Protein AF-A0A7X8K4H2-F1 (afdb_monomer)

Mean predicted aligned error: 3.14 Å

Nearest PDB structures (foldseek):
  7t0r-assembly1_H  TM=4.259E-01  e=8.698E-01  Mus musculus
  7rno-assembly1_C  TM=3.889E-01  e=9.207E-01  Homo sapiens
  8d3t-assembly1_A  TM=3.774E-01  e=1.156E+00  Populus trichocarpa
  1nj9-assembly2_A  TM=4.079E-01  e=1.927E+00  Mus musculus

Secondary structure (DSSP, 8-state):
------GGG-----HHHHT-TT----EEETTS-SSEEEEEEEE--SSPPPTT-EEEEE-TTS-EEEEEEEEEEE--TTS-S-EEEEEEEEGGGTTT--EEE---

Sequence (104 aa):
NPPVLIRENCNGCGNCMFRCPGLAIFVVDESYSDTETLVKIPYEYLPLPQEGITVSALDREGKTVGKARVLKVQQTKAMDRTALIWLAVPRELGMTVRNIKVER

Solvent-accessible surface area (backbone atoms only — not comp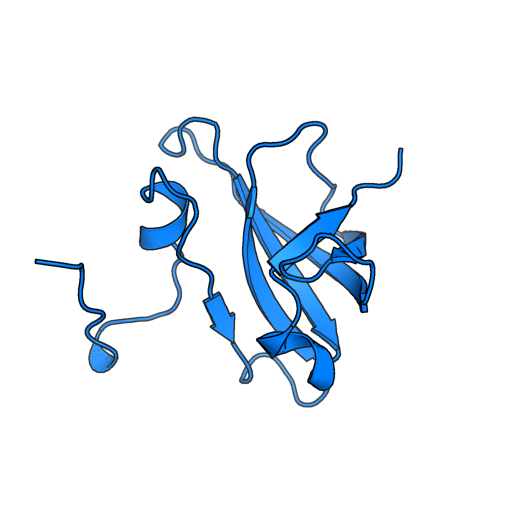arable to full-atom values): 6244 Å² total; per-residue (Å²): 135,81,91,81,85,64,67,93,79,57,82,80,84,54,71,68,22,55,70,37,92,76,57,80,45,67,48,72,37,70,83,71,41,98,61,30,11,35,35,37,35,53,44,73,70,82,78,73,75,60,65,74,40,74,34,41,21,10,28,89,87,66,49,78,77,52,62,26,36,28,70,39,72,50,72,51,94,88,34,78,73,30,30,38,40,31,28,42,25,48,48,92,41,41,90,48,56,64,46,73,46,75,82,130

Radius of gyration: 13.3 Å; Cα contacts (8 Å, |Δi|>4): 209; chains: 1; bounding box: 32×30×39 Å

pLDDT: mean 94.08, std 5.54, range [60.88, 98.62]

Foldseek 3Di:
DDDDDPPVPDPPPCPVQLPDPVQPDKDWALVPDPFWIKIKGKDQDPDDDDAQDKWFFAFPVRDGPGIWHFHDWADDPVRDSIIITITIDTSVCSVGGHDTDDDD

Structure (mmCIF, N/CA/C/O backbone):
data_AF-A0A7X8K4H2-F1
#
_entry.id   AF-A0A7X8K4H2-F1
#
loop_
_atom_site.group_PDB
_atom_site.id
_atom_site.type_symbol
_atom_site.label_atom_id
_atom_site.label_alt_id
_atom_site.label_comp_id
_atom_site.label_asym_id
_atom_site.label_entity_id
_atom_site.label_seq_id
_atom_site.pdbx_PDB_ins_code
_atom_site.Cartn_x
_atom_site.Cartn_y
_atom_site.Cartn_z
_atom_site.occupancy
_atom_site.B_iso_or_equiv
_atom_site.auth_seq_id
_atom_site.auth_comp_id
_atom_site.auth_asym_id
_atom_site.auth_atom_id
_atom_site.pdbx_PDB_model_num
ATOM 1 N N . ASN A 1 1 ? 5.470 2.366 -25.791 1.00 76.06 1 ASN A N 1
ATOM 2 C CA . ASN A 1 1 ? 5.499 0.978 -25.292 1.00 76.06 1 ASN A CA 1
ATOM 3 C C . ASN A 1 1 ? 5.276 1.015 -23.782 1.00 76.06 1 ASN A C 1
ATOM 5 O O . ASN A 1 1 ? 6.159 1.533 -23.104 1.00 76.06 1 ASN A O 1
ATOM 9 N N . PRO A 1 2 ? 4.098 0.631 -23.257 1.00 82.31 2 PRO A N 1
ATOM 10 C CA . PRO A 1 2 ? 3.856 0.619 -21.814 1.00 82.31 2 PRO A CA 1
ATOM 11 C C . PRO A 1 2 ? 4.663 -0.497 -21.121 1.00 82.31 2 PRO A C 1
ATOM 13 O O . PRO A 1 2 ? 5.016 -1.484 -21.769 1.00 82.31 2 PRO A O 1
ATOM 16 N N . PRO A 1 3 ? 4.968 -0.367 -19.818 1.00 86.69 3 PRO A N 1
ATOM 17 C CA . PRO A 1 3 ? 5.613 -1.436 -19.060 1.00 86.69 3 PRO A CA 1
ATOM 18 C C . PRO A 1 3 ? 4.718 -2.683 -18.986 1.00 86.69 3 PRO A C 1
ATOM 20 O O . PRO A 1 3 ? 3.495 -2.572 -18.894 1.00 86.69 3 PRO A O 1
ATOM 23 N N . VAL A 1 4 ? 5.334 -3.868 -18.986 1.00 90.81 4 VAL A N 1
ATOM 24 C CA . VAL A 1 4 ? 4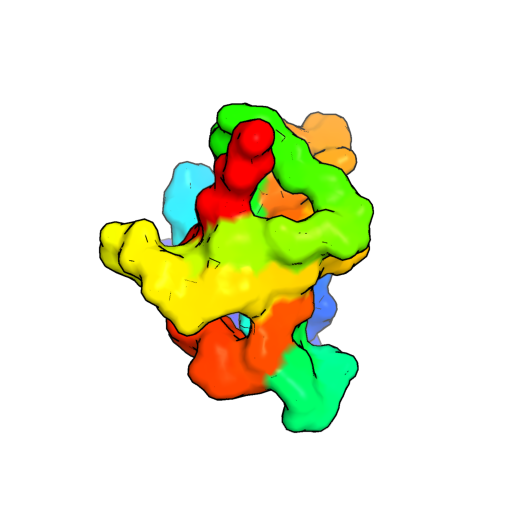.648 -5.167 -18.889 1.00 90.81 4 VAL A CA 1
ATOM 25 C C . VAL A 1 4 ? 5.168 -5.924 -17.668 1.00 90.81 4 VAL A C 1
ATOM 27 O O . VAL A 1 4 ? 6.375 -6.001 -17.448 1.00 90.81 4 VAL A O 1
ATOM 30 N N . LEU A 1 5 ? 4.256 -6.480 -16.867 1.00 91.38 5 LEU A N 1
ATOM 31 C CA . LEU A 1 5 ? 4.594 -7.309 -15.712 1.00 91.38 5 LEU A CA 1
ATOM 32 C C . LEU A 1 5 ? 4.778 -8.772 -16.137 1.00 91.38 5 LEU A C 1
ATOM 34 O O . LEU A 1 5 ? 3.832 -9.395 -16.613 1.00 91.38 5 LEU A O 1
ATOM 38 N N . ILE A 1 6 ? 5.965 -9.327 -15.890 1.00 94.38 6 ILE A N 1
ATOM 39 C CA . ILE A 1 6 ? 6.231 -10.770 -15.986 1.00 94.38 6 ILE A CA 1
ATOM 40 C C . ILE A 1 6 ? 5.843 -11.391 -14.642 1.00 94.38 6 ILE A C 1
ATOM 42 O O . ILE A 1 6 ? 6.520 -11.165 -13.635 1.00 94.38 6 ILE A O 1
ATOM 46 N N . ARG A 1 7 ? 4.710 -12.099 -14.598 1.00 91.19 7 ARG A N 1
ATOM 47 C CA . ARG A 1 7 ? 4.080 -12.537 -13.339 1.00 91.19 7 ARG A CA 1
ATOM 48 C C . ARG A 1 7 ? 4.911 -13.588 -12.616 1.00 91.19 7 ARG A C 1
ATOM 50 O O . ARG A 1 7 ? 5.005 -13.540 -11.397 1.00 91.19 7 ARG A O 1
ATOM 57 N N . GLU A 1 8 ? 5.566 -14.460 -13.368 1.00 95.25 8 GLU A N 1
ATOM 58 C CA . GLU A 1 8 ? 6.370 -15.585 -12.885 1.00 95.25 8 GLU A CA 1
ATOM 59 C C . GLU A 1 8 ? 7.574 -15.114 -12.051 1.00 95.25 8 GLU A C 1
ATOM 61 O O . GLU A 1 8 ? 8.021 -15.814 -11.149 1.00 95.25 8 GLU A O 1
ATOM 66 N N . ASN A 1 9 ? 8.058 -13.895 -12.313 1.00 93.88 9 ASN A N 1
ATOM 67 C CA . ASN A 1 9 ? 9.182 -13.284 -11.600 1.00 93.88 9 ASN A CA 1
ATOM 68 C C . ASN A 1 9 ? 8.735 -12.308 -10.499 1.00 93.88 9 ASN A C 1
ATOM 70 O O . ASN A 1 9 ? 9.567 -11.781 -9.755 1.00 93.88 9 ASN A O 1
ATOM 74 N N . CYS A 1 10 ? 7.441 -11.992 -10.418 1.00 92.94 10 CYS A N 1
ATOM 75 C CA . CYS A 1 10 ? 6.930 -11.016 -9.469 1.00 92.94 10 CYS A CA 1
ATOM 76 C C . CYS A 1 10 ? 6.719 -11.662 -8.098 1.00 92.94 10 CYS A C 1
ATOM 78 O O . CYS A 1 10 ? 5.923 -12.578 -7.947 1.00 92.94 10 CYS A O 1
ATOM 80 N N . ASN A 1 11 ? 7.373 -11.119 -7.074 1.00 92.31 11 ASN A N 1
ATOM 81 C CA . ASN A 1 11 ? 7.209 -11.536 -5.678 1.00 92.31 11 ASN A CA 1
ATOM 82 C C . ASN A 1 11 ? 6.517 -10.469 -4.809 1.00 92.31 11 ASN A C 1
ATOM 84 O O . ASN A 1 11 ? 6.592 -10.509 -3.583 1.00 92.31 11 ASN A O 1
ATOM 88 N N . GLY A 1 12 ? 5.927 -9.442 -5.428 1.00 90.56 12 GLY A N 1
ATOM 89 C CA . GLY A 1 12 ? 5.251 -8.367 -4.702 1.00 90.56 12 GLY A CA 1
ATOM 90 C C . GLY A 1 12 ? 6.172 -7.469 -3.858 1.00 90.56 12 GLY A C 1
ATOM 91 O O . GLY A 1 12 ? 5.678 -6.802 -2.947 1.00 90.56 12 GLY A O 1
ATOM 92 N N . CYS A 1 13 ? 7.485 -7.411 -4.135 1.00 89.62 13 CYS A N 1
ATOM 93 C CA . CYS A 1 13 ? 8.453 -6.606 -3.364 1.00 89.62 13 CYS A CA 1
ATOM 94 C C . CYS A 1 13 ? 8.153 -5.097 -3.316 1.00 89.62 13 CYS A C 1
ATOM 96 O O . CYS A 1 13 ? 8.567 -4.418 -2.380 1.00 89.62 13 CYS A O 1
ATOM 98 N N . GLY A 1 14 ? 7.444 -4.563 -4.317 1.00 89.62 14 GLY A N 1
ATOM 99 C CA . GLY A 1 14 ? 7.041 -3.157 -4.374 1.00 89.62 14 GLY A CA 1
ATOM 100 C C . GLY A 1 14 ? 8.058 -2.185 -4.975 1.00 89.62 14 GLY A C 1
ATOM 101 O O . GLY A 1 14 ? 7.790 -0.987 -5.023 1.00 89.62 14 GLY A O 1
ATOM 102 N N . ASN A 1 15 ? 9.180 -2.675 -5.512 1.00 89.69 15 ASN A N 1
ATOM 103 C CA . ASN A 1 15 ? 10.194 -1.827 -6.154 1.00 89.69 15 ASN A CA 1
ATOM 104 C C . ASN A 1 15 ? 9.667 -1.027 -7.355 1.00 89.69 15 ASN A C 1
ATOM 106 O O . ASN A 1 15 ? 10.143 0.071 -7.631 1.00 89.69 15 ASN A O 1
ATOM 110 N N . CYS A 1 16 ? 8.680 -1.569 -8.068 1.00 91.62 16 CYS A N 1
ATOM 111 C CA . CYS A 1 16 ? 8.019 -0.885 -9.174 1.00 91.62 16 CYS A CA 1
ATOM 112 C C . CYS A 1 16 ? 7.197 0.330 -8.717 1.00 91.62 16 CYS A C 1
ATOM 114 O O . CYS A 1 16 ? 7.090 1.296 -9.466 1.00 91.62 16 CYS A O 1
ATOM 116 N N . MET A 1 17 ? 6.648 0.305 -7.499 1.00 92.12 17 MET A N 1
ATOM 117 C CA . MET A 1 17 ? 5.718 1.327 -7.017 1.00 92.12 17 MET A CA 1
ATOM 118 C C . MET A 1 17 ? 6.435 2.638 -6.686 1.00 92.12 17 MET A C 1
ATOM 120 O O . MET A 1 17 ? 6.057 3.674 -7.216 1.00 92.12 17 MET A O 1
ATOM 124 N N . PHE A 1 18 ? 7.511 2.601 -5.889 1.00 88.06 18 PHE A N 1
ATOM 125 C CA . PHE A 1 18 ? 8.222 3.829 -5.493 1.00 88.06 18 PHE A CA 1
ATOM 126 C C . PHE A 1 18 ? 9.066 4.444 -6.622 1.00 88.06 18 PHE A C 1
ATOM 128 O O . PHE A 1 18 ? 9.517 5.575 -6.510 1.00 88.06 18 PHE A O 1
ATOM 135 N N . ARG A 1 19 ? 9.314 3.696 -7.706 1.00 88.88 19 ARG A N 1
ATOM 136 C CA . ARG A 1 19 ? 9.992 4.204 -8.910 1.00 88.88 19 ARG A CA 1
ATOM 137 C C . ARG A 1 19 ? 9.027 4.780 -9.941 1.00 88.88 19 ARG A C 1
ATOM 139 O O . ARG A 1 19 ? 9.482 5.375 -10.913 1.00 88.88 19 ARG A O 1
ATOM 146 N N . CYS A 1 20 ? 7.724 4.546 -9.793 1.00 89.31 20 CYS A N 1
ATOM 147 C CA . CYS A 1 20 ? 6.730 5.009 -10.748 1.00 89.31 20 CYS A CA 1
ATOM 148 C C . CYS A 1 20 ? 6.432 6.495 -10.496 1.00 89.31 20 CYS A C 1
ATOM 150 O O . CYS A 1 20 ? 5.782 6.799 -9.498 1.00 89.31 20 CYS A O 1
ATOM 152 N N . PRO A 1 21 ? 6.805 7.418 -11.403 1.00 86.75 21 PRO A N 1
ATOM 153 C CA . PRO A 1 21 ? 6.548 8.847 -11.201 1.00 86.75 21 PRO A CA 1
ATOM 154 C C . PRO A 1 21 ? 5.052 9.195 -11.211 1.00 86.75 21 PRO A C 1
ATOM 156 O O . PRO A 1 21 ? 4.661 10.257 -10.751 1.00 86.75 21 PRO A O 1
ATOM 159 N N . GLY A 1 22 ? 4.208 8.315 -11.761 1.00 89.38 22 GLY A N 1
ATOM 160 C CA . GLY A 1 22 ? 2.758 8.503 -11.819 1.00 89.38 22 GLY A CA 1
ATOM 161 C C . GLY A 1 22 ? 1.982 7.783 -10.719 1.00 89.38 22 GLY A C 1
ATOM 162 O O . GLY A 1 22 ? 0.758 7.756 -10.800 1.00 89.38 22 GLY A O 1
ATOM 163 N N . LEU A 1 23 ? 2.660 7.132 -9.760 1.00 91.00 23 LEU A N 1
ATOM 164 C CA . LEU A 1 23 ? 2.026 6.366 -8.673 1.00 91.00 23 LEU A CA 1
ATOM 165 C C . LEU A 1 23 ? 0.982 5.339 -9.175 1.00 91.00 23 LEU A C 1
ATOM 167 O O . LEU A 1 23 ? 0.022 4.998 -8.491 1.00 91.00 23 LEU A O 1
ATOM 171 N N . ALA A 1 24 ? 1.162 4.846 -10.404 1.00 90.00 24 ALA A N 1
ATOM 172 C CA . ALA A 1 24 ? 0.143 4.097 -11.142 1.00 90.00 24 ALA A CA 1
ATOM 173 C C . ALA A 1 24 ? 0.081 2.605 -10.774 1.00 90.00 24 ALA A C 1
ATOM 175 O O . ALA A 1 24 ? -0.818 1.892 -11.220 1.00 90.00 24 ALA A O 1
ATOM 176 N N . ILE A 1 25 ? 1.054 2.124 -9.999 1.00 92.69 25 ILE A N 1
ATOM 177 C CA . ILE A 1 25 ? 1.228 0.715 -9.651 1.00 92.69 25 ILE A CA 1
ATOM 178 C C . ILE A 1 25 ? 0.957 0.551 -8.157 1.00 92.69 25 ILE A C 1
ATOM 180 O O . ILE A 1 25 ? 1.517 1.277 -7.341 1.00 92.69 25 ILE A O 1
ATOM 184 N N . PHE A 1 26 ? 0.138 -0.434 -7.814 1.00 94.62 26 PHE A N 1
ATOM 185 C CA . PHE A 1 26 ? -0.143 -0.881 -6.452 1.00 94.62 26 PHE A CA 1
ATOM 186 C C . PHE A 1 26 ? -0.158 -2.414 -6.437 1.00 94.62 26 PHE A C 1
ATOM 188 O O . PHE A 1 26 ? -0.309 -3.052 -7.482 1.00 94.62 26 PHE A O 1
ATOM 195 N N . VAL A 1 27 ? 0.020 -3.012 -5.262 1.00 96.12 27 VAL A N 1
ATOM 196 C CA . VAL A 1 27 ? -0.056 -4.470 -5.083 1.00 96.12 27 VAL A CA 1
ATOM 197 C C . VAL A 1 27 ? -1.335 -4.807 -4.337 1.00 96.12 27 VAL A C 1
ATOM 199 O O . VAL A 1 27 ? -1.632 -4.171 -3.330 1.00 96.12 27 VAL A O 1
ATOM 202 N N . VAL A 1 28 ? -2.048 -5.819 -4.825 1.00 96.75 28 VAL A N 1
ATOM 203 C CA . VAL A 1 28 ? -3.157 -6.477 -4.134 1.00 96.75 28 VAL A CA 1
ATOM 204 C C . VAL A 1 28 ? -2.750 -7.931 -3.950 1.00 96.75 28 VAL A C 1
ATOM 206 O O . VAL A 1 28 ? -2.481 -8.624 -4.929 1.00 96.75 28 VAL A O 1
ATOM 209 N N . ASP A 1 29 ? -2.639 -8.356 -2.702 1.00 96.19 29 ASP A N 1
ATOM 210 C CA . ASP A 1 29 ? -2.272 -9.712 -2.319 1.00 96.19 29 ASP A CA 1
ATOM 211 C C . ASP A 1 29 ? -3.415 -10.327 -1.504 1.00 96.19 29 ASP A C 1
ATOM 213 O O . ASP A 1 29 ? -3.566 -10.092 -0.302 1.00 96.19 29 ASP A O 1
ATOM 217 N N . GLU A 1 30 ? -4.251 -11.088 -2.210 1.00 95.81 30 GLU A N 1
ATOM 218 C CA . GLU A 1 30 ? -5.409 -11.803 -1.663 1.00 95.81 30 GLU A CA 1
ATOM 219 C C . GLU A 1 30 ? -5.021 -13.110 -0.951 1.00 95.81 30 GLU A C 1
ATOM 221 O O . GLU A 1 30 ? -5.897 -13.775 -0.402 1.00 95.81 30 GLU A O 1
ATOM 226 N N . SER A 1 31 ? -3.734 -13.489 -0.962 1.00 95.25 31 SER A N 1
ATOM 227 C CA . SER A 1 31 ? -3.223 -14.654 -0.225 1.00 95.25 31 SER A CA 1
ATOM 228 C C . SER A 1 31 ? -2.842 -14.329 1.222 1.00 95.25 31 SER A C 1
ATOM 230 O O . SER A 1 31 ? -2.489 -15.227 1.982 1.00 95.25 31 SER A O 1
ATOM 232 N N . TYR A 1 32 ? -2.924 -13.051 1.609 1.00 96.56 32 TYR A N 1
ATOM 233 C CA . TYR A 1 32 ? -2.547 -12.569 2.935 1.00 96.56 32 TYR A CA 1
ATOM 234 C C . TYR A 1 32 ? -3.324 -13.250 4.073 1.00 96.56 32 TYR A C 1
ATOM 236 O O . TYR A 1 32 ? -2.712 -13.668 5.056 1.00 96.56 32 TYR A O 1
ATOM 244 N N . SER A 1 33 ? -4.652 -13.367 3.952 1.00 97.50 33 SER A N 1
ATOM 245 C CA . SER A 1 33 ? -5.496 -14.160 4.853 1.00 97.50 33 SER A CA 1
ATOM 246 C C . SER A 1 33 ? -6.878 -14.434 4.240 1.00 97.50 33 SER A C 1
ATOM 248 O O . SER A 1 33 ? -7.231 -13.901 3.187 1.00 97.50 33 SER A O 1
ATOM 250 N N . ASP A 1 34 ? -7.691 -15.246 4.921 1.00 97.44 34 ASP A N 1
ATOM 251 C CA . ASP A 1 34 ? -9.063 -15.554 4.490 1.00 97.44 34 ASP A CA 1
ATOM 252 C C . ASP A 1 34 ? -10.026 -14.360 4.614 1.00 97.44 34 ASP A C 1
ATOM 254 O O . ASP A 1 34 ? -11.066 -14.328 3.953 1.00 97.44 34 ASP A O 1
ATOM 258 N N . THR A 1 35 ? -9.703 -13.377 5.461 1.00 97.94 35 THR A N 1
ATOM 259 C CA . THR A 1 35 ? -10.597 -12.258 5.815 1.00 97.94 35 THR A CA 1
ATOM 260 C C . THR A 1 35 ? -10.061 -10.889 5.409 1.00 97.94 35 THR A C 1
ATOM 262 O O . THR A 1 35 ? -10.842 -9.947 5.264 1.00 97.94 35 THR A O 1
ATOM 265 N N . GLU A 1 36 ? -8.754 -10.764 5.191 1.00 98.38 36 GLU A N 1
ATOM 266 C CA . GLU A 1 36 ? -8.089 -9.512 4.847 1.00 98.38 36 GLU A CA 1
ATOM 267 C C . GLU 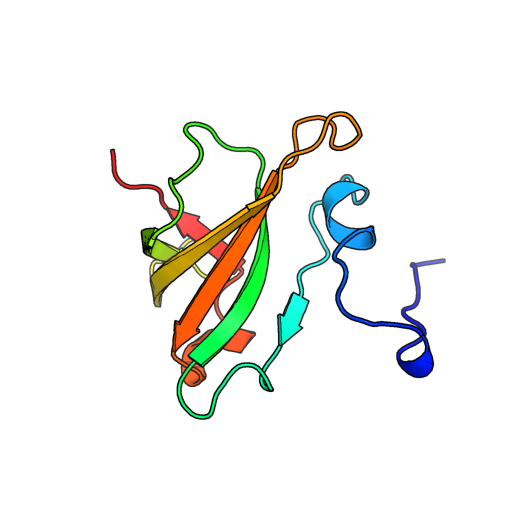A 1 36 ? -7.274 -9.662 3.557 1.00 98.38 36 GLU A C 1
ATOM 269 O O . GLU A 1 36 ? -6.674 -10.694 3.268 1.00 98.38 36 GLU A O 1
ATOM 274 N N . THR A 1 37 ? -7.207 -8.588 2.781 1.00 98.44 37 THR A N 1
ATOM 275 C CA . THR A 1 37 ? -6.304 -8.452 1.637 1.00 98.44 37 THR A CA 1
ATOM 276 C C . THR A 1 37 ? -5.192 -7.479 1.984 1.00 98.44 37 THR A C 1
ATOM 278 O O . THR A 1 37 ? -5.436 -6.418 2.565 1.00 98.44 37 THR A O 1
ATOM 281 N N . LEU A 1 38 ? -3.963 -7.821 1.603 1.00 98.25 38 LEU A N 1
ATOM 282 C CA . LEU A 1 38 ? -2.835 -6.909 1.709 1.00 98.25 38 LEU A CA 1
ATOM 283 C C . LEU A 1 38 ? -2.824 -5.987 0.489 1.00 98.25 38 LEU A C 1
ATOM 285 O O . LEU A 1 38 ? -2.635 -6.428 -0.643 1.00 98.25 38 LEU A O 1
ATOM 289 N N . VAL A 1 39 ? -2.979 -4.689 0.725 1.00 98.25 39 VAL A N 1
ATOM 290 C CA . VAL A 1 39 ? -2.877 -3.656 -0.307 1.00 98.25 39 VAL A CA 1
ATOM 291 C C . VAL A 1 39 ? -1.644 -2.804 -0.037 1.00 98.25 39 VAL A C 1
ATOM 293 O O . VAL A 1 39 ? -1.470 -2.280 1.061 1.00 98.25 39 VAL A O 1
ATOM 296 N N . LYS A 1 40 ? -0.770 -2.651 -1.033 1.00 97.62 40 LYS A N 1
ATOM 297 C CA . LYS A 1 40 ? 0.399 -1.765 -0.946 1.00 97.62 40 LYS A CA 1
ATOM 298 C C . LYS A 1 40 ? 0.214 -0.605 -1.904 1.00 97.62 40 LYS A C 1
ATOM 300 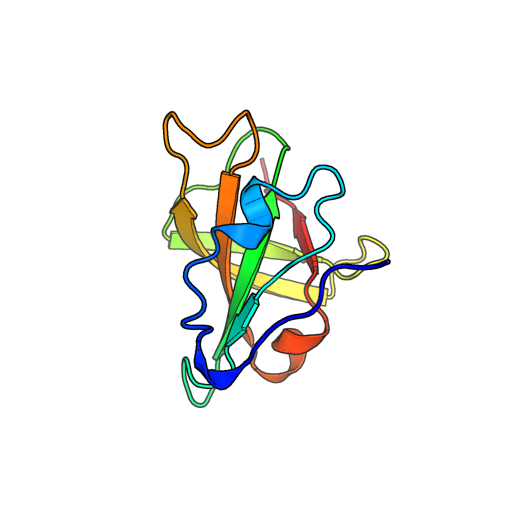O O . LYS A 1 40 ? 0.059 -0.836 -3.104 1.00 97.62 40 LYS A O 1
ATOM 305 N N . ILE A 1 41 ? 0.258 0.614 -1.380 1.00 96.94 41 ILE A N 1
ATOM 306 C CA . ILE A 1 41 ? 0.091 1.836 -2.170 1.00 96.94 41 ILE A CA 1
ATOM 307 C C . ILE A 1 41 ? 1.317 2.745 -2.052 1.00 96.94 41 ILE A C 1
ATOM 309 O O . ILE A 1 41 ? 1.891 2.854 -0.963 1.00 96.94 41 ILE A O 1
ATOM 313 N N . PRO A 1 42 ? 1.727 3.411 -3.143 1.00 95.75 42 PRO A N 1
ATOM 314 C CA . PRO A 1 42 ? 2.629 4.548 -3.059 1.00 95.75 42 PRO A CA 1
ATOM 315 C C . PRO A 1 42 ? 1.921 5.759 -2.436 1.00 95.75 42 PRO A C 1
ATOM 317 O O . PRO A 1 42 ? 0.733 5.981 -2.665 1.00 95.75 42 PRO A O 1
ATOM 320 N N . TYR A 1 43 ? 2.641 6.526 -1.617 1.00 94.94 43 TYR A N 1
ATOM 321 C CA . TYR A 1 43 ? 2.076 7.617 -0.827 1.00 94.94 43 TYR A CA 1
ATOM 322 C C . TYR A 1 43 ? 3.079 8.762 -0.653 1.00 94.94 43 TYR A C 1
ATOM 324 O O . TYR A 1 43 ? 4.201 8.548 -0.194 1.00 94.94 43 TYR A O 1
ATOM 332 N N . GLU A 1 4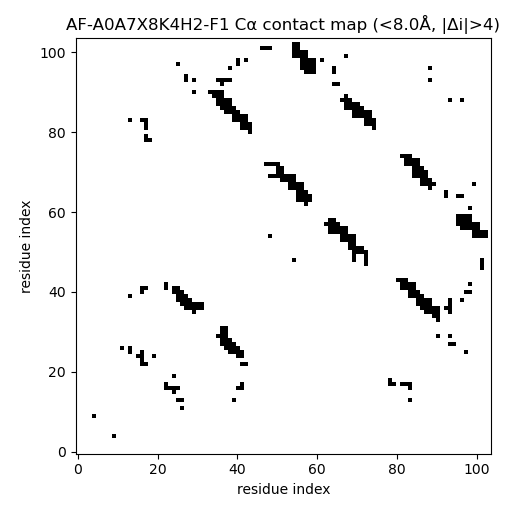4 ? 2.656 9.979 -1.004 1.00 94.06 44 GLU A N 1
ATOM 333 C CA . GLU A 1 44 ? 3.507 11.185 -1.035 1.00 94.06 44 GLU A CA 1
ATOM 334 C C . GLU A 1 44 ? 2.985 12.329 -0.146 1.00 94.06 44 GLU A C 1
ATOM 336 O O . GLU A 1 44 ? 3.493 13.448 -0.199 1.00 94.06 44 GLU A O 1
ATOM 341 N N . TYR A 1 45 ? 1.969 12.076 0.687 1.00 92.81 45 TYR A N 1
ATOM 342 C CA . TYR A 1 45 ? 1.411 13.084 1.593 1.00 92.81 45 TYR A CA 1
ATOM 343 C C . TYR A 1 45 ? 2.028 13.012 2.995 1.00 92.81 45 TYR A C 1
ATOM 345 O O . TYR A 1 45 ? 2.489 11.963 3.443 1.00 92.81 45 TYR A O 1
ATOM 353 N N . LEU A 1 46 ? 1.984 14.138 3.713 1.00 92.62 46 LEU A N 1
ATOM 354 C CA . LEU A 1 46 ? 2.388 14.244 5.115 1.00 92.62 46 LEU A CA 1
ATOM 355 C C . LEU A 1 46 ? 1.201 14.676 6.002 1.00 92.62 46 LEU A C 1
ATOM 357 O O . LEU A 1 46 ? 0.352 15.442 5.538 1.00 92.62 46 LEU A O 1
ATOM 361 N N . PRO A 1 47 ? 1.151 14.249 7.281 1.00 93.44 47 PRO A N 1
ATOM 362 C CA . PRO A 1 47 ? 2.074 13.310 7.927 1.00 93.44 47 PRO A CA 1
ATOM 363 C C . PRO A 1 47 ? 1.910 11.876 7.399 1.00 93.44 47 PRO A C 1
ATOM 365 O O . PRO A 1 47 ? 0.850 11.504 6.893 1.00 93.44 47 PRO A O 1
ATOM 368 N N . LEU A 1 48 ? 2.968 11.068 7.524 1.00 95.44 48 LEU A N 1
ATOM 369 C CA . LEU A 1 48 ? 2.855 9.626 7.311 1.00 95.44 48 LEU A CA 1
ATOM 370 C C . LEU A 1 48 ? 2.063 9.003 8.470 1.00 95.44 48 LEU A C 1
ATOM 372 O O . LEU A 1 48 ? 2.217 9.449 9.612 1.00 95.44 48 LEU A O 1
ATOM 376 N N . PRO A 1 49 ? 1.233 7.978 8.210 1.00 96.38 49 PRO A N 1
ATOM 377 C CA . PRO A 1 49 ? 0.613 7.227 9.290 1.00 96.38 49 PRO A CA 1
ATOM 378 C C . PRO A 1 49 ? 1.676 6.488 10.112 1.00 96.38 49 PRO A C 1
ATOM 380 O O . PRO A 1 49 ? 2.801 6.283 9.662 1.00 96.38 49 PRO A O 1
ATOM 383 N N . GLN A 1 50 ? 1.308 6.051 11.310 1.00 95.75 50 GLN A N 1
ATOM 384 C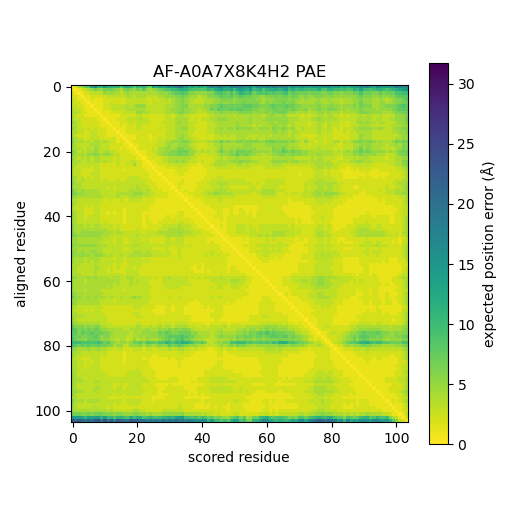 CA . GLN A 1 50 ? 2.136 5.159 12.120 1.00 95.75 50 GLN A CA 1
ATOM 385 C C . GLN A 1 50 ? 1.746 3.701 11.871 1.00 95.75 50 GLN A C 1
ATOM 387 O O . GLN A 1 50 ? 0.597 3.396 11.556 1.00 95.75 50 GLN A O 1
ATOM 392 N N . GLU A 1 51 ? 2.695 2.781 12.012 1.00 97.75 51 GLU A N 1
ATOM 393 C CA . GLU A 1 51 ? 2.389 1.351 11.960 1.00 97.75 51 GLU A CA 1
ATOM 394 C C . GLU A 1 51 ? 1.454 0.958 13.115 1.00 97.75 51 GLU A C 1
ATOM 396 O O . GLU A 1 51 ? 1.548 1.482 14.222 1.00 97.75 51 GLU A O 1
ATOM 401 N N . GLY A 1 52 ? 0.517 0.051 12.845 1.00 97.12 52 GLY A N 1
ATOM 402 C CA . GLY A 1 52 ? -0.485 -0.424 13.799 1.00 97.12 52 GLY A CA 1
ATOM 403 C C . GLY A 1 52 ? -1.761 0.419 13.877 1.00 97.12 52 GLY A C 1
ATOM 404 O O . GLY A 1 52 ? -2.769 -0.081 14.378 1.00 97.12 52 GLY A O 1
ATOM 405 N N . ILE A 1 53 ? -1.777 1.651 13.357 1.00 96.50 53 ILE A N 1
ATOM 406 C CA . ILE A 1 53 ? -2.981 2.493 13.419 1.00 96.50 53 ILE A CA 1
ATOM 407 C C . ILE A 1 53 ? -4.006 2.094 12.356 1.00 96.50 53 ILE A C 1
ATOM 409 O O . ILE A 1 53 ? -3.678 1.533 11.308 1.00 96.50 53 ILE A O 1
ATOM 413 N N . THR A 1 54 ? -5.265 2.439 12.613 1.00 97.44 54 THR A N 1
ATOM 414 C CA . THR A 1 54 ? -6.347 2.304 11.635 1.00 97.44 54 THR A CA 1
ATOM 415 C C . THR A 1 54 ? -6.619 3.651 10.977 1.00 97.44 54 THR A C 1
ATOM 417 O O . THR A 1 54 ? -6.830 4.648 11.661 1.00 97.44 54 THR A O 1
ATOM 420 N N . VAL A 1 55 ? -6.638 3.676 9.647 1.00 97.69 55 VAL A N 1
ATOM 421 C CA . VAL A 1 55 ? -6.924 4.861 8.829 1.00 97.69 55 VAL A CA 1
ATOM 422 C C . VAL A 1 55 ? -8.198 4.664 8.015 1.00 97.69 55 VAL A C 1
ATOM 424 O O . VAL A 1 55 ? -8.692 3.545 7.844 1.00 97.69 55 VAL A O 1
ATOM 427 N N . SER A 1 56 ? -8.747 5.760 7.498 1.00 98.06 56 SER A N 1
ATOM 428 C CA . SER A 1 56 ? -9.868 5.696 6.562 1.00 98.06 56 SER A CA 1
ATOM 429 C C . SER A 1 56 ? -9.357 5.289 5.174 1.00 98.06 56 SER A C 1
ATOM 431 O O . SER A 1 56 ? -8.443 5.917 4.640 1.00 98.06 56 SER A O 1
ATOM 433 N N . ALA A 1 57 ? -9.929 4.229 4.605 1.00 98.06 57 ALA A N 1
ATOM 434 C CA . ALA A 1 57 ? -9.571 3.700 3.293 1.00 98.06 57 ALA A CA 1
ATOM 435 C C . ALA A 1 57 ? -10.401 4.384 2.203 1.00 98.06 57 ALA A C 1
ATOM 437 O O . ALA A 1 57 ? -11.617 4.530 2.358 1.00 98.06 57 ALA A O 1
ATOM 438 N N . LEU A 1 58 ? -9.750 4.792 1.115 1.00 98.25 58 LEU A N 1
ATOM 439 C CA . LEU A 1 58 ? -10.361 5.554 0.030 1.00 98.25 58 LEU A CA 1
ATOM 440 C C . LEU A 1 58 ? -10.317 4.785 -1.294 1.00 98.25 58 LEU A C 1
ATOM 442 O O . LEU A 1 58 ? -9.353 4.061 -1.567 1.00 98.25 58 LEU A O 1
ATOM 446 N N . ASP A 1 59 ? -11.331 4.981 -2.131 1.00 97.69 59 ASP A N 1
ATOM 447 C CA . ASP A 1 59 ? -11.344 4.511 -3.519 1.00 97.69 59 ASP A CA 1
ATOM 448 C C . ASP A 1 59 ? -10.595 5.460 -4.480 1.00 97.69 59 ASP A C 1
ATOM 450 O O . ASP A 1 59 ? -9.871 6.371 -4.070 1.00 97.69 59 ASP A O 1
ATOM 454 N N . ARG A 1 60 ? -10.750 5.224 -5.790 1.00 94.88 60 ARG A N 1
ATOM 455 C CA . ARG A 1 60 ? -10.134 6.024 -6.865 1.00 94.88 60 ARG A CA 1
ATOM 456 C C . ARG A 1 60 ? -10.667 7.453 -6.950 1.00 94.88 60 ARG A C 1
ATOM 458 O O . ARG A 1 60 ? -9.966 8.309 -7.478 1.00 94.88 60 ARG A O 1
ATOM 465 N N . GLU A 1 61 ? -11.882 7.695 -6.470 1.00 96.81 61 GLU A N 1
ATOM 466 C CA . GLU A 1 61 ? -12.524 9.012 -6.457 1.00 96.81 61 GLU A CA 1
ATOM 467 C C . GLU A 1 61 ? -12.208 9.776 -5.160 1.00 96.81 61 GLU A C 1
ATOM 469 O O . GLU A 1 61 ? -12.564 10.943 -5.014 1.00 96.81 61 GLU A O 1
ATOM 474 N N . GLY A 1 62 ? -11.510 9.133 -4.215 1.00 95.88 62 GLY A N 1
ATOM 475 C CA . GLY A 1 62 ? -11.191 9.695 -2.907 1.00 95.88 62 GLY A CA 1
ATOM 476 C C . GLY A 1 62 ? -12.329 9.562 -1.895 1.00 95.88 62 GLY A C 1
ATOM 477 O O . GLY A 1 62 ? -12.267 10.177 -0.827 1.00 95.88 62 GLY A O 1
ATOM 478 N N . LYS A 1 63 ? -13.363 8.765 -2.188 1.00 98.12 63 LYS A N 1
ATOM 479 C CA . LYS A 1 63 ? -14.469 8.515 -1.262 1.00 98.12 63 LYS A CA 1
ATOM 480 C C . LYS A 1 63 ? -14.065 7.463 -0.236 1.00 98.12 63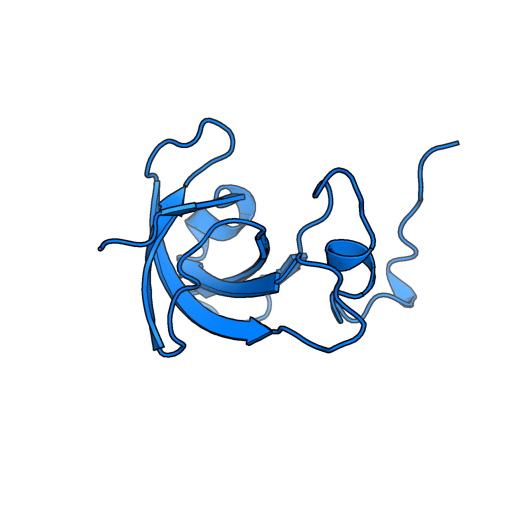 LYS A C 1
ATOM 482 O O . LYS A 1 63 ? -13.433 6.461 -0.565 1.00 98.12 63 LYS A O 1
ATOM 487 N N . THR A 1 64 ? -14.460 7.674 1.017 1.00 98.19 64 THR A N 1
ATOM 488 C CA . THR A 1 64 ? -14.258 6.684 2.078 1.00 98.19 64 THR A CA 1
ATOM 489 C C . THR A 1 64 ? -15.095 5.438 1.807 1.00 98.19 64 THR A C 1
ATOM 491 O O . THR A 1 64 ? -16.322 5.516 1.749 1.00 98.19 64 THR A O 1
ATOM 494 N N . VAL A 1 65 ? -14.426 4.293 1.690 1.00 98.19 65 VAL A N 1
ATOM 495 C CA . VAL A 1 65 ? -15.047 2.979 1.446 1.00 98.19 65 VAL A CA 1
ATOM 496 C C . VAL A 1 65 ? -14.934 2.028 2.633 1.00 98.19 65 VAL A C 1
ATOM 498 O O . VAL A 1 65 ? -15.594 0.997 2.658 1.00 98.19 65 VAL A O 1
ATOM 501 N N . GLY A 1 66 ? -14.127 2.370 3.638 1.00 97.56 66 GLY A N 1
ATOM 502 C CA . GLY A 1 66 ? -13.985 1.559 4.839 1.00 97.56 66 GLY A CA 1
ATOM 503 C C . GLY A 1 66 ? -12.820 1.998 5.714 1.00 97.56 66 GLY A C 1
ATOM 504 O O . GLY A 1 66 ? -12.368 3.145 5.663 1.00 97.56 66 GLY A O 1
ATOM 505 N N . LYS A 1 67 ? -12.329 1.062 6.523 1.00 97.88 67 LYS A N 1
ATOM 506 C CA . LYS A 1 67 ? -11.150 1.229 7.374 1.00 97.88 67 LYS A CA 1
ATOM 507 C C . LYS A 1 67 ? -10.036 0.292 6.906 1.00 97.88 67 LYS A C 1
ATOM 509 O O . LYS A 1 67 ? -10.310 -0.784 6.381 1.00 97.88 67 LYS A O 1
ATOM 514 N N . ALA A 1 68 ? -8.792 0.718 7.090 1.00 98.06 68 A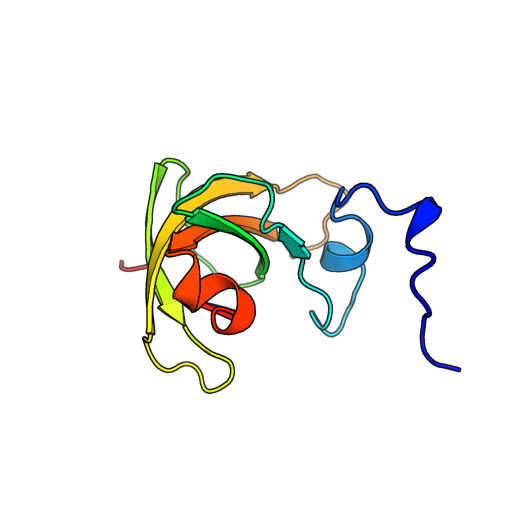LA A N 1
ATOM 515 C CA . ALA A 1 68 ? -7.598 -0.055 6.769 1.00 98.06 68 ALA A CA 1
ATOM 516 C C . ALA A 1 68 ? -6.600 0.020 7.923 1.00 98.06 68 ALA A C 1
ATOM 518 O O . ALA A 1 68 ? -6.366 1.102 8.467 1.00 98.06 68 ALA A O 1
ATOM 519 N N . ARG A 1 69 ? -5.984 -1.108 8.277 1.00 98.38 69 ARG A N 1
ATOM 520 C CA . ARG A 1 69 ? -4.933 -1.163 9.296 1.00 98.38 69 ARG A CA 1
ATOM 521 C C . ARG A 1 69 ? -3.571 -1.025 8.634 1.00 98.38 69 ARG A C 1
ATOM 523 O O . ARG A 1 69 ? -3.240 -1.778 7.720 1.00 98.38 69 ARG A O 1
ATOM 530 N N . VAL A 1 70 ? -2.775 -0.071 9.102 1.00 98.50 70 VAL A N 1
ATOM 531 C CA . VAL A 1 70 ? -1.422 0.164 8.594 1.00 98.50 70 VAL A CA 1
ATOM 532 C C . VAL A 1 70 ? -0.500 -0.905 9.162 1.00 98.50 70 VAL A C 1
ATOM 534 O O . VAL A 1 70 ? -0.236 -0.941 10.358 1.00 98.50 70 VAL A O 1
ATOM 537 N N . LEU A 1 71 ? -0.020 -1.797 8.303 1.00 98.38 71 LEU A N 1
ATOM 538 C CA . LEU A 1 71 ? 0.891 -2.875 8.684 1.00 98.38 71 LEU A CA 1
ATOM 539 C C . LEU A 1 71 ? 2.345 -2.422 8.682 1.00 98.38 71 LEU A C 1
ATOM 541 O O . LEU A 1 71 ? 3.130 -2.879 9.502 1.00 98.38 71 LEU A O 1
ATOM 545 N N . LYS A 1 72 ? 2.702 -1.578 7.711 1.00 97.50 72 LYS A N 1
ATOM 546 C CA . LYS A 1 72 ? 4.074 -1.130 7.498 1.00 97.50 72 LYS A CA 1
ATOM 547 C C . LYS A 1 72 ? 4.108 0.200 6.766 1.00 97.50 72 LYS A C 1
ATOM 549 O O . LYS A 1 72 ? 3.366 0.393 5.798 1.00 97.50 72 LYS A O 1
ATOM 554 N N . VAL A 1 73 ? 5.026 1.068 7.172 1.00 96.81 73 VAL A N 1
ATOM 555 C CA . VAL A 1 73 ? 5.377 2.292 6.448 1.00 96.81 73 VAL A CA 1
ATOM 556 C C . VAL A 1 73 ? 6.803 2.142 5.948 1.00 96.81 73 VAL A C 1
ATOM 558 O O . VAL A 1 73 ? 7.780 2.327 6.667 1.00 96.81 73 VAL A O 1
ATOM 561 N N . GLN A 1 74 ? 6.934 1.743 4.687 1.00 95.12 74 GLN A N 1
ATOM 562 C CA . GLN A 1 74 ? 8.234 1.504 4.081 1.00 95.12 74 GLN A CA 1
ATOM 563 C C . GLN A 1 74 ? 8.758 2.788 3.439 1.00 95.12 74 GLN A C 1
ATOM 565 O O . GLN A 1 74 ? 8.245 3.242 2.416 1.00 95.12 74 GLN A O 1
ATOM 570 N N . GLN A 1 75 ? 9.832 3.318 4.017 1.00 92.31 75 GLN A N 1
ATOM 571 C CA . GLN A 1 75 ? 10.575 4.457 3.496 1.00 92.31 75 GLN A CA 1
ATOM 572 C C . GLN A 1 75 ? 12.074 4.179 3.637 1.00 92.31 75 GLN A C 1
ATOM 574 O O . GLN A 1 75 ? 12.556 3.814 4.707 1.00 92.31 75 GLN A O 1
ATOM 579 N N . THR A 1 76 ? 12.823 4.308 2.544 1.00 90.44 76 THR A N 1
ATOM 580 C CA . THR A 1 76 ? 14.280 4.099 2.519 1.00 90.44 76 THR A CA 1
ATOM 581 C C . THR A 1 76 ? 14.961 5.285 1.848 1.00 90.44 76 THR A C 1
ATOM 583 O O . THR A 1 76 ? 14.308 6.063 1.162 1.00 90.44 76 THR A O 1
ATOM 586 N N . LYS A 1 77 ? 16.288 5.408 1.978 1.00 87.31 77 LYS A N 1
ATOM 587 C CA . LYS A 1 77 ? 17.052 6.494 1.332 1.00 87.31 77 LYS A CA 1
ATOM 588 C C . LYS A 1 77 ? 16.936 6.508 -0.198 1.00 87.31 77 LYS A C 1
ATOM 590 O O . LYS A 1 77 ? 17.109 7.555 -0.802 1.00 87.31 77 LYS A O 1
ATOM 595 N N . ALA A 1 78 ? 16.669 5.356 -0.818 1.00 86.62 78 ALA A N 1
ATOM 596 C CA . ALA A 1 78 ? 16.491 5.241 -2.266 1.00 86.62 78 ALA A CA 1
ATOM 597 C C . ALA A 1 78 ? 15.082 5.643 -2.738 1.00 86.62 78 ALA A C 1
ATOM 599 O O . ALA A 1 78 ? 14.842 5.720 -3.941 1.00 86.62 78 ALA A O 1
ATOM 600 N N . MET A 1 79 ? 14.148 5.841 -1.805 1.00 87.94 79 MET A N 1
ATOM 601 C CA . MET A 1 79 ? 12.769 6.219 -2.084 1.00 87.94 79 MET A CA 1
ATOM 602 C C . MET A 1 79 ? 12.677 7.741 -1.994 1.00 87.94 79 MET A C 1
ATOM 604 O O . MET A 1 79 ? 12.639 8.310 -0.902 1.00 87.94 79 MET A O 1
ATOM 608 N N . ASP A 1 80 ? 12.712 8.395 -3.153 1.00 82.88 80 ASP A N 1
ATOM 609 C CA . ASP A 1 80 ? 12.663 9.852 -3.254 1.00 82.88 80 ASP A CA 1
ATOM 610 C C . ASP A 1 80 ? 11.246 10.351 -2.965 1.00 82.88 80 ASP A C 1
ATOM 612 O O . ASP A 1 80 ? 10.394 10.363 -3.842 1.00 82.88 80 ASP A O 1
ATOM 616 N N . ARG A 1 81 ? 10.983 10.708 -1.702 1.00 87.44 81 ARG A N 1
ATOM 617 C CA . ARG A 1 81 ? 9.720 11.306 -1.217 1.00 87.44 81 ARG A CA 1
ATOM 618 C C . ARG A 1 81 ? 8.451 10.453 -1.391 1.00 87.44 81 ARG A C 1
ATOM 620 O O . ARG A 1 81 ? 7.415 10.834 -0.858 1.00 87.44 81 ARG A O 1
ATOM 627 N N . THR A 1 82 ? 8.542 9.272 -1.998 1.00 93.19 82 THR A N 1
ATOM 628 C CA . THR A 1 82 ? 7.447 8.299 -2.106 1.00 93.19 82 THR A CA 1
ATOM 629 C C . THR A 1 82 ? 7.592 7.180 -1.074 1.00 93.19 82 THR A C 1
ATOM 631 O O . THR A 1 82 ? 8.430 6.286 -1.215 1.00 93.19 82 THR A O 1
ATOM 634 N N . ALA A 1 83 ? 6.758 7.185 -0.034 1.00 95.19 83 ALA A N 1
ATOM 635 C CA . ALA A 1 83 ? 6.645 6.050 0.881 1.00 95.19 83 ALA A CA 1
ATOM 636 C C . ALA A 1 83 ? 5.771 4.946 0.264 1.00 95.19 83 ALA A C 1
ATOM 638 O O . ALA A 1 83 ? 4.943 5.207 -0.609 1.00 95.19 83 ALA A O 1
ATOM 639 N N . LEU A 1 84 ? 5.922 3.707 0.738 1.00 96.44 84 LEU A N 1
ATOM 640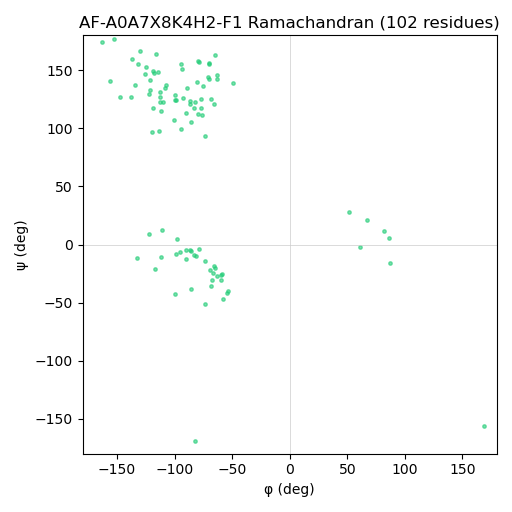 C CA . LEU A 1 84 ? 4.953 2.641 0.477 1.00 96.44 84 LEU A CA 1
ATOM 641 C C . LEU A 1 84 ? 4.210 2.304 1.762 1.00 96.44 84 LEU A C 1
ATOM 643 O O . LEU A 1 84 ? 4.828 1.911 2.754 1.00 96.44 84 LEU A O 1
ATOM 647 N N . ILE A 1 85 ? 2.887 2.409 1.723 1.00 97.56 85 ILE A N 1
ATOM 648 C CA . ILE A 1 85 ? 2.023 2.052 2.845 1.00 97.56 85 ILE A CA 1
ATOM 649 C C . ILE A 1 85 ? 1.453 0.667 2.589 1.00 97.56 85 ILE A C 1
ATOM 651 O O . ILE A 1 85 ? 0.850 0.421 1.544 1.00 97.56 85 ILE A O 1
ATOM 655 N N . TRP A 1 86 ? 1.667 -0.239 3.537 1.00 98.12 86 TRP A N 1
ATOM 656 C CA . TRP A 1 86 ? 1.120 -1.588 3.515 1.00 98.12 86 TRP A CA 1
ATOM 657 C C . TRP A 1 86 ? -0.122 -1.606 4.394 1.00 98.12 86 TRP A C 1
ATOM 659 O O . TRP A 1 86 ? -0.058 -1.239 5.568 1.00 98.12 86 TRP A O 1
ATOM 669 N N . LEU A 1 87 ? -1.240 -2.027 3.825 1.00 98.56 87 LEU A N 1
ATOM 670 C CA . LEU A 1 87 ? -2.558 -1.965 4.434 1.00 98.56 87 LEU A CA 1
ATOM 671 C C . LEU A 1 87 ? -3.151 -3.368 4.497 1.00 98.56 87 LEU A C 1
ATOM 673 O O . LEU A 1 87 ? -3.203 -4.049 3.478 1.00 98.56 87 LEU A O 1
ATOM 677 N N . ALA A 1 88 ? -3.639 -3.769 5.665 1.00 98.62 88 ALA A N 1
ATOM 678 C CA . ALA A 1 88 ? -4.637 -4.825 5.757 1.00 98.62 88 ALA A CA 1
ATOM 679 C C . ALA A 1 88 ? -6.019 -4.184 5.600 1.00 98.62 88 ALA A C 1
ATOM 681 O O . ALA A 1 88 ? -6.362 -3.246 6.331 1.00 98.62 88 ALA A O 1
ATOM 682 N N . VAL A 1 89 ? -6.787 -4.663 4.626 1.00 98.56 89 VAL A N 1
ATOM 683 C CA . VAL A 1 89 ? -8.161 -4.217 4.358 1.00 98.56 89 VAL A CA 1
ATOM 684 C C . VAL A 1 89 ? -9.099 -5.422 4.360 1.00 98.56 89 VAL A C 1
ATOM 686 O O . VAL A 1 89 ? -8.639 -6.512 4.020 1.00 98.56 89 VAL A O 1
ATOM 689 N N . PRO A 1 90 ? -10.395 -5.261 4.685 1.00 98.38 90 PRO A N 1
ATOM 690 C CA . PRO A 1 90 ? -11.389 -6.311 4.463 1.00 98.38 90 PRO A CA 1
ATOM 691 C C . PRO A 1 90 ? -11.300 -6.872 3.039 1.00 98.38 90 PRO A C 1
ATOM 693 O O . PRO A 1 90 ? -11.088 -6.111 2.089 1.00 98.38 90 PRO A O 1
ATOM 696 N N . ARG A 1 91 ? -11.422 -8.194 2.885 1.00 97.94 91 ARG A N 1
ATOM 697 C CA . ARG A 1 91 ? -11.178 -8.898 1.613 1.00 97.94 91 ARG A CA 1
ATOM 698 C C . ARG A 1 91 ? -11.987 -8.330 0.445 1.00 97.94 91 ARG A C 1
ATOM 700 O O . ARG A 1 91 ? -11.462 -8.141 -0.647 1.00 97.94 91 ARG A O 1
ATOM 707 N N . GLU A 1 92 ? -13.238 -7.965 0.690 1.00 97.75 92 GLU A N 1
ATOM 708 C CA . GLU A 1 92 ? -14.148 -7.345 -0.275 1.00 97.75 92 GLU A CA 1
ATOM 709 C C . GLU A 1 92 ? -13.704 -5.949 -0.750 1.00 97.75 92 GLU A C 1
ATOM 711 O O . GLU A 1 92 ? -14.122 -5.489 -1.813 1.00 97.75 92 GLU A O 1
ATOM 716 N N . LEU A 1 93 ? -12.830 -5.274 0.005 1.00 98.12 93 LEU A N 1
ATOM 717 C CA . LEU A 1 93 ? -12.296 -3.954 -0.326 1.00 98.12 93 LEU A CA 1
ATOM 718 C C . LEU A 1 93 ? -10.937 -4.010 -1.043 1.00 98.12 93 LEU A C 1
ATOM 720 O O . LEU A 1 93 ? -10.472 -2.970 -1.519 1.00 98.12 93 LEU A O 1
ATOM 724 N N . GLY A 1 94 ? -10.310 -5.187 -1.179 1.00 97.50 94 GLY A N 1
ATOM 725 C CA . GLY A 1 94 ? -8.968 -5.348 -1.760 1.00 97.50 94 GLY A CA 1
ATOM 726 C C . GLY A 1 94 ? -8.818 -4.733 -3.158 1.00 97.50 94 GLY A C 1
ATOM 727 O O . GLY A 1 94 ? -7.858 -4.013 -3.450 1.00 97.50 94 GLY A O 1
ATOM 728 N N . MET A 1 95 ? -9.827 -4.916 -4.012 1.00 97.44 95 MET A N 1
ATOM 729 C CA . MET A 1 95 ? -9.846 -4.343 -5.362 1.00 97.44 95 MET A CA 1
ATOM 730 C C . MET A 1 95 ? -10.379 -2.906 -5.430 1.00 97.44 95 MET A C 1
ATOM 732 O O . MET A 1 95 ? -10.251 -2.280 -6.483 1.00 97.44 95 MET A O 1
ATOM 736 N N . THR A 1 96 ? -10.876 -2.352 -4.326 1.00 98.06 96 THR A N 1
ATOM 737 C CA . THR A 1 96 ? -11.475 -1.008 -4.257 1.00 98.06 96 THR A CA 1
ATOM 738 C C . THR A 1 96 ? -10.501 0.028 -3.700 1.00 98.06 96 THR A C 1
ATOM 740 O O . THR A 1 96 ? -10.406 1.134 -4.233 1.00 98.06 96 THR A O 1
ATOM 743 N N . VAL A 1 97 ? -9.749 -0.318 -2.651 1.00 98.19 97 VAL A N 1
ATOM 744 C CA . VAL A 1 97 ? -8.883 0.631 -1.932 1.00 98.19 97 VAL A CA 1
ATOM 745 C C . VAL A 1 97 ? -7.708 1.072 -2.798 1.00 98.19 97 VAL A C 1
ATOM 747 O O . VAL A 1 97 ? -6.947 0.248 -3.306 1.00 98.19 97 VAL A O 1
ATOM 750 N N . ARG A 1 98 ? -7.548 2.386 -2.970 1.00 97.06 98 ARG A N 1
ATOM 751 C CA . ARG A 1 98 ? -6.469 2.999 -3.765 1.00 97.06 98 ARG A CA 1
ATOM 752 C C . ARG A 1 98 ? -5.762 4.155 -3.073 1.00 97.06 98 ARG A C 1
ATOM 754 O O . ARG A 1 98 ? -4.708 4.561 -3.548 1.00 97.06 98 ARG A O 1
ATOM 761 N N . ASN A 1 99 ? -6.297 4.661 -1.966 1.00 96.88 99 ASN A N 1
ATOM 762 C CA . ASN A 1 99 ? -5.632 5.672 -1.152 1.00 96.88 99 ASN A CA 1
ATOM 763 C C . ASN A 1 99 ? -6.093 5.580 0.315 1.00 96.88 99 ASN A C 1
ATOM 765 O O . ASN A 1 99 ? -6.956 4.767 0.654 1.00 96.88 99 ASN A O 1
ATOM 769 N N . ILE A 1 100 ? -5.526 6.408 1.187 1.00 97.56 100 ILE A N 1
ATOM 770 C CA . ILE A 1 100 ? -5.912 6.534 2.593 1.00 97.56 100 ILE A CA 1
ATOM 771 C C . ILE A 1 100 ? -6.096 7.998 2.979 1.00 97.56 100 ILE A C 1
ATOM 773 O O . ILE A 1 100 ? -5.487 8.897 2.404 1.00 97.56 100 ILE A O 1
ATOM 777 N N . LYS A 1 101 ? -6.902 8.226 4.013 1.00 96.50 101 LYS A N 1
ATOM 778 C CA . LYS A 1 101 ? -6.963 9.491 4.740 1.00 96.50 101 LYS A CA 1
ATOM 779 C C . LYS A 1 101 ? -6.409 9.273 6.142 1.00 96.50 101 LYS A C 1
ATOM 781 O O . LYS A 1 101 ? -7.000 8.540 6.936 1.00 96.50 101 LYS A O 1
ATOM 786 N N . VAL A 1 102 ? -5.284 9.924 6.430 1.00 93.62 102 VAL A N 1
ATOM 787 C CA . VAL A 1 102 ? -4.693 9.974 7.771 1.00 93.62 102 VAL A CA 1
ATOM 788 C C . VAL A 1 102 ? -5.505 10.970 8.600 1.00 93.62 102 VAL A C 1
ATOM 790 O O . VAL A 1 102 ? -5.623 12.140 8.233 1.00 93.62 102 VAL A O 1
ATOM 793 N N . GLU A 1 103 ? -6.136 10.487 9.668 1.00 79.06 103 GLU A N 1
ATOM 794 C CA . GLU A 1 103 ? -6.838 11.340 10.631 1.00 79.06 103 GLU A CA 1
ATOM 795 C C . GLU A 1 103 ? -5.789 12.052 11.504 1.00 79.06 103 GLU A C 1
ATOM 797 O O . GLU A 1 103 ? -4.768 11.455 11.849 1.00 79.06 103 GLU A O 1
ATOM 802 N N . ARG A 1 104 ? -5.989 13.355 11.736 1.00 60.88 104 ARG A N 1
ATOM 803 C CA . ARG A 1 104 ? -5.074 14.212 12.504 1.00 60.88 104 ARG A CA 1
ATOM 804 C C . ARG A 1 104 ? -5.319 14.076 13.996 1.00 60.88 104 ARG A C 1
ATOM 806 O O . ARG A 1 104 ? -6.511 13.978 14.362 1.00 60.88 104 ARG A O 1
#